Protein AF-A0A7Z9PXA5-F1 (afdb_monomer_lite)

Sequence (81 aa):
MHENLPKEVDAALRFGTTADNVSPDLQSDTFKETINKLAWAIGSTYAVPYRNPKAGARELAIDLASYLFSLHGYPKRAVKP

Foldseek 3Di:
DDDDDPPVVVVCVVPPDDCLDDDPVNVVVVLVVQLLVQLVVQCVVVVHDSVDCPTPSSVVSNVVSVVVCVVPNDDGPPPDD

Radius of gyration: 17.7 Å; chains: 1; bounding box: 58×19×43 Å

pLDDT: mean 73.01, std 19.25, range [37.38, 94.56]

Secondary structure (DSSP, 8-state):
------HHHHHHHHTT----S--HHHHHHHHHHHHHHHHHHHHHHHT---SSTTSHHHHHHHHHHHHHHHHH-SPPP----

Structure (mmCIF, N/CA/C/O backbone):
data_AF-A0A7Z9PXA5-F1
#
_entry.id   AF-A0A7Z9PXA5-F1
#
loop_
_atom_site.group_PDB
_atom_site.id
_atom_site.type_symbol
_atom_site.label_atom_id
_atom_site.label_alt_id
_atom_site.label_comp_id
_atom_site.label_asym_id
_atom_site.label_entity_id
_atom_site.label_seq_id
_atom_site.pdbx_PDB_ins_code
_atom_site.Cartn_x
_atom_site.Cartn_y
_atom_site.Cartn_z
_atom_site.occupancy
_atom_site.B_iso_or_equiv
_atom_site.auth_seq_id
_atom_site.auth_comp_id
_atom_site.auth_asym_id
_atom_site.auth_atom_id
_atom_site.pdbx_PDB_model_num
ATOM 1 N N . MET A 1 1 ? 42.235 -2.648 -18.220 1.00 39.03 1 MET A N 1
ATOM 2 C CA . MET A 1 1 ? 41.973 -1.266 -17.770 1.00 39.03 1 MET A CA 1
ATOM 3 C C . MET A 1 1 ? 40.468 -1.079 -17.833 1.00 39.03 1 MET A C 1
ATOM 5 O O . MET A 1 1 ? 39.943 -1.061 -18.934 1.00 39.03 1 MET A O 1
ATOM 9 N N . HIS A 1 2 ? 39.768 -1.107 -16.698 1.00 37.38 2 HIS A N 1
ATOM 10 C CA . HIS A 1 2 ? 38.315 -0.909 -16.672 1.00 37.38 2 HIS A CA 1
ATOM 11 C C . HIS A 1 2 ? 38.036 0.573 -16.433 1.00 37.38 2 HIS A C 1
ATOM 13 O O . HIS A 1 2 ? 38.404 1.109 -15.389 1.00 37.38 2 HIS A O 1
ATOM 19 N N . GLU A 1 3 ? 37.446 1.228 -17.430 1.00 47.78 3 GLU A N 1
ATOM 20 C CA . GLU A 1 3 ? 36.911 2.580 -17.310 1.00 47.78 3 GLU A CA 1
ATOM 21 C C . GLU A 1 3 ? 35.784 2.614 -16.271 1.00 47.78 3 GLU A C 1
ATOM 23 O O . GLU A 1 3 ? 34.944 1.716 -16.195 1.00 47.78 3 GLU A O 1
ATOM 28 N N . ASN A 1 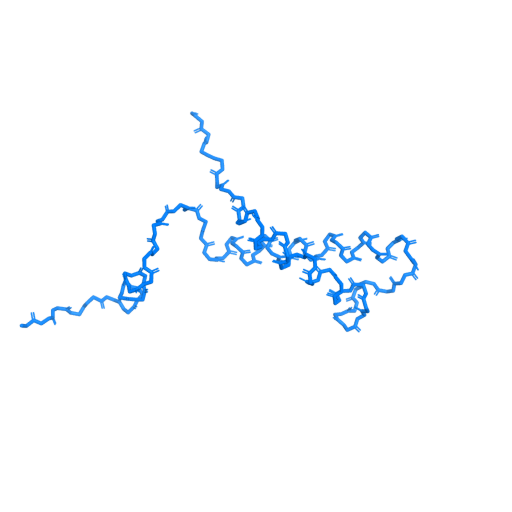4 ? 35.797 3.664 -15.450 1.00 49.72 4 ASN A N 1
ATOM 29 C CA . ASN A 1 4 ? 34.813 3.921 -14.407 1.00 49.72 4 ASN A CA 1
ATOM 30 C C . ASN A 1 4 ? 33.453 4.261 -15.029 1.00 49.72 4 ASN A C 1
ATOM 32 O O . ASN A 1 4 ? 33.182 5.421 -15.339 1.00 49.72 4 ASN A O 1
ATOM 36 N N . LEU A 1 5 ? 32.579 3.266 -15.173 1.00 48.97 5 LEU A N 1
ATOM 37 C CA . LEU A 1 5 ? 31.158 3.526 -15.377 1.00 48.97 5 LEU A CA 1
ATOM 38 C C . LEU A 1 5 ? 30.548 4.083 -14.074 1.00 48.97 5 LEU A C 1
ATOM 40 O O . LEU A 1 5 ? 30.918 3.633 -12.983 1.00 48.97 5 LEU A O 1
ATOM 44 N N . PRO A 1 6 ? 29.622 5.057 -14.151 1.00 53.44 6 PRO A N 1
ATOM 45 C CA . PRO A 1 6 ? 28.934 5.572 -12.973 1.00 53.44 6 PRO A CA 1
ATOM 46 C C . PRO A 1 6 ? 28.246 4.421 -12.226 1.00 53.44 6 PRO A C 1
ATOM 48 O O . PRO A 1 6 ? 27.623 3.563 -12.850 1.00 53.44 6 PRO A O 1
ATOM 51 N N . LYS A 1 7 ? 28.348 4.398 -10.889 1.00 53.38 7 LYS A N 1
ATOM 52 C CA . LYS A 1 7 ? 27.901 3.282 -10.022 1.00 53.38 7 LYS A CA 1
ATOM 53 C C . LYS A 1 7 ? 26.444 2.842 -10.239 1.00 53.38 7 LYS A C 1
ATOM 55 O O . LYS A 1 7 ? 26.099 1.701 -9.952 1.00 53.38 7 LYS A O 1
ATOM 60 N N . GLU A 1 8 ? 25.608 3.729 -10.760 1.00 49.12 8 GLU A N 1
ATOM 61 C CA . GLU A 1 8 ? 24.199 3.478 -11.077 1.00 49.12 8 GLU A CA 1
ATOM 62 C C . GLU A 1 8 ? 24.027 2.514 -12.266 1.00 49.12 8 GLU A C 1
ATOM 64 O O . GLU A 1 8 ? 23.104 1.701 -12.283 1.00 49.12 8 GLU A O 1
ATOM 69 N N . VAL A 1 9 ? 24.961 2.538 -13.222 1.00 48.84 9 VAL A N 1
ATOM 70 C CA . VAL A 1 9 ? 24.942 1.697 -14.428 1.00 48.84 9 VAL A CA 1
ATOM 71 C C . VAL A 1 9 ? 25.384 0.261 -14.110 1.00 48.84 9 VAL A C 1
ATOM 73 O O . VAL A 1 9 ? 24.781 -0.685 -14.611 1.00 48.84 9 VAL A O 1
ATOM 76 N N . ASP A 1 10 ? 26.363 0.071 -13.215 1.00 43.66 10 ASP A N 1
ATOM 77 C CA . ASP A 1 10 ? 26.836 -1.273 -12.821 1.00 43.66 10 ASP A CA 1
ATOM 78 C C . ASP A 1 10 ? 25.814 -2.017 -11.934 1.00 43.66 10 ASP A C 1
ATOM 80 O O . ASP A 1 10 ? 25.693 -3.240 -12.002 1.00 43.66 10 ASP A O 1
ATOM 84 N N . ALA A 1 11 ? 24.999 -1.293 -11.155 1.00 46.50 11 ALA A N 1
ATOM 85 C CA . ALA A 1 11 ? 23.892 -1.894 -10.407 1.00 46.50 11 ALA A CA 1
ATOM 86 C C . ALA A 1 11 ? 22.746 -2.346 -11.332 1.00 46.50 11 ALA A C 1
ATOM 88 O O . ALA A 1 11 ? 22.203 -3.435 -11.153 1.00 46.50 11 ALA A O 1
ATOM 89 N N . ALA A 1 12 ? 22.410 -1.556 -12.357 1.00 44.34 12 ALA A N 1
ATOM 90 C CA . ALA A 1 12 ? 21.328 -1.871 -13.292 1.00 44.34 12 ALA A CA 1
ATOM 91 C C . ALA A 1 12 ? 21.655 -3.052 -14.230 1.00 44.34 12 ALA A C 1
ATOM 93 O O . ALA A 1 12 ? 20.759 -3.819 -14.594 1.00 44.34 12 ALA A O 1
ATOM 94 N N . LEU A 1 13 ? 22.931 -3.230 -14.593 1.00 42.03 13 LEU A N 1
ATOM 95 C CA . LEU A 1 13 ? 23.397 -4.316 -15.465 1.00 42.03 13 LEU A CA 1
ATOM 96 C C . LEU A 1 13 ? 23.584 -5.659 -14.737 1.00 42.03 13 LEU A C 1
ATOM 98 O O . LEU A 1 13 ? 23.415 -6.705 -15.361 1.00 42.03 13 LEU A O 1
ATOM 102 N N . ARG A 1 14 ? 23.863 -5.670 -13.425 1.00 44.44 14 ARG A N 1
ATOM 103 C CA . ARG A 1 14 ? 24.044 -6.915 -12.645 1.00 44.44 14 ARG A CA 1
ATOM 104 C C . ARG A 1 14 ? 22.745 -7.636 -12.266 1.00 44.44 14 ARG A C 1
ATOM 106 O O . ARG A 1 14 ? 22.808 -8.813 -11.925 1.00 44.44 14 ARG A O 1
ATOM 113 N N . PHE A 1 15 ? 21.587 -6.979 -12.353 1.00 47.66 15 PHE A N 1
ATOM 114 C CA . PHE A 1 15 ? 20.289 -7.556 -11.961 1.00 47.66 15 PHE A CA 1
ATOM 115 C C . PHE A 1 15 ? 19.338 -7.878 -13.125 1.00 47.66 15 PHE A C 1
ATOM 117 O O . PHE A 1 15 ? 18.171 -8.176 -12.891 1.00 47.66 15 PHE A O 1
ATOM 124 N N . GLY A 1 16 ? 19.807 -7.873 -14.379 1.00 38.88 16 GLY A N 1
ATOM 125 C CA . GLY A 1 16 ? 18.979 -8.310 -15.513 1.00 38.88 16 GLY A CA 1
ATOM 126 C C . GLY A 1 16 ? 17.753 -7.423 -15.766 1.00 38.88 16 GLY A C 1
ATOM 127 O O . GLY A 1 16 ? 16.733 -7.897 -16.266 1.00 38.88 16 GLY A O 1
ATOM 128 N 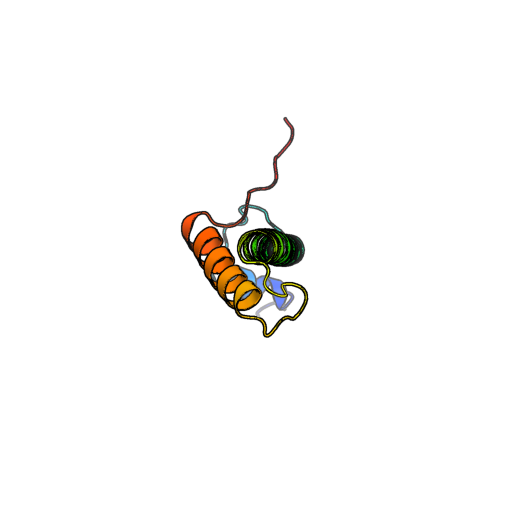N . THR A 1 17 ? 17.839 -6.139 -15.415 1.00 41.78 17 THR A N 1
ATOM 129 C CA . THR A 1 17 ? 16.776 -5.159 -15.643 1.00 41.78 17 THR A CA 1
ATOM 130 C C . THR A 1 17 ? 16.632 -4.906 -17.141 1.00 41.78 17 THR A C 1
ATOM 132 O O . THR A 1 17 ? 17.368 -4.114 -17.728 1.00 41.78 17 THR A O 1
ATOM 135 N N . THR A 1 18 ? 15.675 -5.571 -17.786 1.00 42.47 18 THR A N 1
ATOM 136 C CA . THR A 1 18 ? 15.129 -5.036 -19.033 1.00 42.47 18 THR A CA 1
ATOM 137 C C . THR A 1 18 ? 14.208 -3.876 -18.674 1.00 42.47 18 THR A C 1
ATOM 139 O O . THR A 1 18 ? 13.322 -3.978 -17.826 1.00 42.47 18 THR A O 1
ATOM 142 N N . ALA A 1 19 ? 14.512 -2.730 -19.274 1.00 45.25 19 ALA A N 1
ATOM 143 C CA . ALA A 1 19 ? 13.878 -1.440 -19.076 1.00 45.25 19 ALA A CA 1
ATOM 144 C C . ALA A 1 19 ? 12.448 -1.392 -19.640 1.00 45.25 19 ALA A C 1
ATOM 146 O O . ALA A 1 19 ? 12.156 -0.610 -20.537 1.00 45.25 19 ALA A O 1
ATOM 147 N N . ASP A 1 20 ? 11.519 -2.156 -19.070 1.00 47.81 20 ASP A N 1
ATOM 148 C CA . ASP A 1 20 ? 10.084 -1.941 -19.291 1.00 47.81 20 ASP A CA 1
ATOM 149 C C . ASP A 1 20 ? 9.530 -0.868 -18.320 1.00 47.81 20 ASP A C 1
ATOM 151 O O . ASP A 1 20 ? 8.552 -1.046 -17.602 1.00 47.81 20 ASP A O 1
ATOM 155 N N . ASN A 1 21 ? 10.217 0.283 -18.347 1.00 55.75 21 ASN A N 1
ATOM 156 C CA . ASN A 1 21 ? 9.731 1.669 -18.298 1.00 55.75 21 ASN A CA 1
ATOM 157 C C . ASN A 1 21 ? 8.811 2.154 -17.161 1.00 55.75 21 ASN A C 1
ATOM 159 O O . ASN A 1 21 ? 7.799 2.812 -17.425 1.00 55.75 21 ASN A O 1
ATOM 163 N N . VAL A 1 22 ? 9.223 1.998 -15.902 1.00 56.94 22 VAL A N 1
ATOM 164 C CA . VAL A 1 22 ? 8.740 2.878 -14.819 1.00 56.94 22 VAL A CA 1
ATOM 165 C C . VAL A 1 22 ? 9.938 3.377 -14.014 1.00 56.94 22 VAL A C 1
ATOM 167 O O . VAL A 1 22 ? 10.679 2.561 -13.467 1.00 56.94 22 VAL A O 1
ATOM 170 N N . SER A 1 23 ? 10.149 4.701 -13.953 1.00 69.19 23 SER A N 1
ATOM 171 C CA . SER A 1 23 ? 11.215 5.273 -13.119 1.00 69.19 23 SER A CA 1
ATOM 172 C C . SER A 1 23 ? 10.995 4.874 -11.651 1.00 69.19 23 SER A C 1
ATOM 174 O O . SER A 1 23 ? 9.840 4.821 -11.217 1.00 69.19 23 SER A O 1
ATOM 176 N N . PRO A 1 24 ? 12.054 4.592 -10.871 1.00 76.00 24 PRO A N 1
ATOM 177 C CA . PRO A 1 24 ? 11.916 4.202 -9.464 1.00 76.00 24 PRO A CA 1
ATOM 178 C C . PRO A 1 24 ? 11.066 5.178 -8.635 1.00 76.00 24 PRO A C 1
ATOM 180 O O . PRO A 1 24 ? 10.278 4.750 -7.793 1.00 76.00 24 PRO A O 1
ATOM 183 N N . ASP A 1 25 ? 11.152 6.478 -8.928 1.00 76.31 25 ASP A N 1
ATOM 184 C CA . ASP A 1 25 ? 10.334 7.508 -8.278 1.00 76.31 25 ASP A CA 1
ATOM 185 C C . ASP A 1 25 ? 8.842 7.324 -8.568 1.00 76.31 25 ASP A C 1
ATOM 187 O O . ASP A 1 25 ? 8.018 7.342 -7.656 1.00 76.31 25 ASP A O 1
ATOM 191 N N . LEU A 1 26 ? 8.489 7.048 -9.826 1.00 79.00 26 LEU A N 1
ATOM 192 C CA . LEU A 1 26 ? 7.103 6.823 -10.225 1.00 79.00 26 LEU A CA 1
ATOM 193 C C . LEU A 1 26 ? 6.553 5.518 -9.631 1.00 79.00 26 LEU A C 1
ATOM 195 O O . LEU A 1 26 ? 5.375 5.460 -9.279 1.00 79.00 26 LEU A O 1
ATOM 199 N N . GLN A 1 27 ? 7.394 4.491 -9.464 1.00 83.31 27 GLN A N 1
ATOM 200 C CA . GLN A 1 27 ? 7.025 3.276 -8.727 1.00 83.31 27 GLN A CA 1
ATOM 201 C C . GLN A 1 27 ? 6.727 3.599 -7.256 1.00 83.31 27 GLN A C 1
ATOM 203 O O . GLN A 1 27 ? 5.671 3.225 -6.746 1.00 83.31 27 GLN A O 1
ATOM 208 N N . SER A 1 28 ? 7.608 4.359 -6.598 1.00 84.44 28 SER A N 1
ATOM 209 C CA . SER A 1 28 ? 7.449 4.791 -5.202 1.00 84.44 28 SER A CA 1
ATOM 210 C C . SER A 1 28 ? 6.168 5.601 -4.987 1.00 84.44 28 SER A C 1
ATOM 212 O O . SER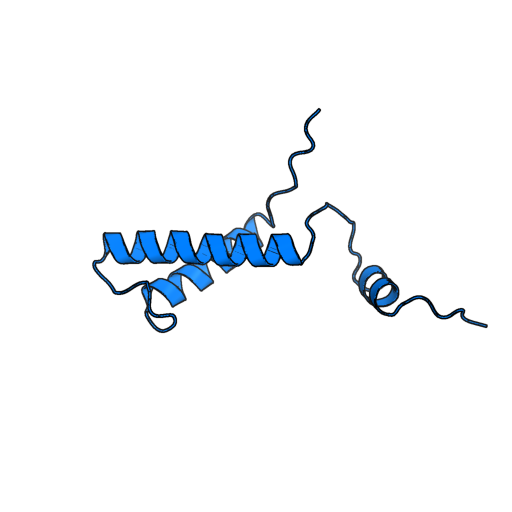 A 1 28 ? 5.405 5.331 -4.056 1.00 84.44 28 SER A O 1
ATOM 214 N N . ASP A 1 29 ? 5.884 6.553 -5.874 1.00 87.31 29 ASP A N 1
ATOM 215 C CA . ASP A 1 29 ? 4.689 7.393 -5.793 1.00 87.31 29 ASP A CA 1
ATOM 216 C C . ASP A 1 29 ? 3.410 6.593 -6.053 1.00 87.31 29 ASP A C 1
ATOM 218 O O . ASP A 1 29 ? 2.441 6.705 -5.298 1.00 87.31 29 ASP A O 1
ATOM 222 N N . THR A 1 30 ? 3.425 5.714 -7.058 1.00 87.56 30 THR A N 1
ATOM 223 C CA . THR A 1 30 ? 2.290 4.829 -7.363 1.00 87.56 30 THR A CA 1
ATOM 224 C C . THR A 1 30 ? 1.992 3.894 -6.191 1.00 87.56 30 THR A C 1
ATOM 226 O O . THR A 1 30 ? 0.829 3.700 -5.825 1.00 87.56 30 THR A O 1
ATOM 229 N N . PHE A 1 31 ? 3.030 3.347 -5.556 1.00 90.38 31 PHE A N 1
ATOM 230 C CA . PHE A 1 31 ? 2.892 2.480 -4.391 1.00 90.38 31 PHE A CA 1
ATOM 231 C C . PHE A 1 31 ? 2.267 3.223 -3.202 1.00 90.38 31 PHE A C 1
ATOM 233 O O . PHE A 1 31 ? 1.268 2.771 -2.636 1.00 90.38 31 PHE A O 1
ATOM 240 N N . LYS A 1 32 ? 2.788 4.410 -2.863 1.00 91.19 32 LYS A N 1
ATOM 241 C CA . LYS A 1 32 ? 2.257 5.252 -1.777 1.00 91.19 32 LYS A CA 1
ATOM 242 C C . LYS A 1 32 ? 0.799 5.636 -2.008 1.00 91.19 32 LYS A C 1
ATOM 244 O O . LYS A 1 32 ? -0.011 5.545 -1.084 1.00 91.19 32 LYS A O 1
ATOM 249 N N . GLU A 1 33 ? 0.460 6.044 -3.227 1.00 93.56 33 GLU A N 1
ATOM 250 C CA . GLU A 1 33 ? -0.904 6.440 -3.573 1.00 93.56 33 GLU A CA 1
ATOM 251 C C . GLU A 1 33 ? -1.874 5.255 -3.497 1.00 93.56 33 GLU A C 1
ATOM 253 O O . GLU A 1 33 ? -3.000 5.394 -3.014 1.00 93.56 33 GLU A O 1
ATOM 258 N N . THR A 1 34 ? -1.419 4.061 -3.881 1.00 93.25 34 THR A N 1
ATOM 259 C CA . THR A 1 34 ? -2.195 2.822 -3.744 1.00 93.25 34 THR A CA 1
ATOM 260 C C . THR A 1 34 ? -2.496 2.519 -2.277 1.00 93.25 34 THR A C 1
ATOM 262 O O . THR A 1 34 ? -3.660 2.315 -1.926 1.00 93.25 34 THR A O 1
ATOM 265 N N . ILE A 1 35 ? -1.493 2.582 -1.392 1.00 93.56 35 ILE A N 1
ATOM 266 C CA . ILE A 1 35 ? -1.693 2.398 0.056 1.00 93.56 35 ILE A CA 1
ATOM 267 C C . ILE A 1 35 ? -2.686 3.429 0.599 1.00 93.56 35 ILE A C 1
ATOM 269 O O . ILE A 1 35 ? -3.564 3.083 1.385 1.00 93.56 35 ILE A O 1
ATOM 273 N N . ASN A 1 36 ? -2.573 4.697 0.194 1.00 92.75 36 ASN A N 1
ATOM 274 C CA . ASN A 1 36 ? -3.472 5.753 0.660 1.00 92.75 36 ASN A CA 1
ATOM 275 C C . ASN A 1 36 ? -4.932 5.474 0.290 1.00 92.75 36 ASN A C 1
ATOM 277 O O . ASN A 1 36 ? -5.804 5.577 1.155 1.00 92.75 36 ASN A O 1
ATOM 281 N N . LYS A 1 37 ? -5.195 5.081 -0.961 1.00 94.56 37 LYS A N 1
ATOM 282 C CA . LYS A 1 37 ? -6.548 4.759 -1.434 1.00 94.56 37 LYS A CA 1
ATOM 283 C C . LYS A 1 37 ? -7.115 3.514 -0.758 1.00 94.56 37 LYS A C 1
ATOM 285 O O . LYS A 1 37 ? -8.266 3.540 -0.331 1.00 94.56 37 LYS A O 1
ATOM 290 N N . LEU A 1 38 ? -6.310 2.461 -0.609 1.00 94.50 38 LEU A N 1
ATOM 291 C CA . LEU A 1 38 ? -6.717 1.234 0.081 1.00 94.50 38 LEU A CA 1
ATOM 292 C C . LEU A 1 38 ? -7.011 1.495 1.560 1.00 94.50 38 LEU A C 1
ATOM 294 O O . LEU A 1 38 ? -8.075 1.122 2.047 1.00 94.50 38 LEU A O 1
ATOM 298 N N . ALA A 1 39 ? -6.116 2.194 2.261 1.00 93.94 39 ALA A N 1
ATOM 299 C CA . ALA A 1 39 ? -6.301 2.529 3.668 1.00 93.94 39 ALA A CA 1
ATOM 300 C C . ALA A 1 39 ? -7.561 3.378 3.874 1.00 93.94 39 ALA A C 1
ATOM 302 O O . ALA A 1 39 ? -8.325 3.111 4.799 1.00 93.94 39 ALA A O 1
ATOM 303 N N . TRP A 1 40 ? -7.809 4.365 3.002 1.00 92.38 40 TRP A N 1
ATOM 304 C CA . TRP A 1 40 ? -9.042 5.153 3.026 1.00 92.38 40 TRP A CA 1
ATOM 305 C C . TRP A 1 40 ? -10.281 4.275 2.827 1.00 92.38 40 TRP A C 1
ATOM 307 O O . TRP A 1 40 ? -11.185 4.328 3.653 1.00 92.38 40 TRP A O 1
ATOM 317 N N . ALA A 1 41 ? -10.308 3.423 1.799 1.00 92.75 41 ALA A N 1
ATOM 318 C CA . ALA A 1 41 ? -11.455 2.563 1.510 1.00 92.75 41 ALA A CA 1
ATOM 319 C C . ALA A 1 41 ? -11.765 1.591 2.663 1.00 92.75 41 ALA A C 1
ATOM 321 O O . ALA A 1 41 ? -12.918 1.468 3.085 1.00 92.75 41 ALA A O 1
ATOM 322 N N . ILE A 1 42 ? -10.735 0.944 3.217 1.00 90.19 42 ILE A N 1
ATOM 323 C CA . ILE A 1 42 ? -10.860 0.037 4.367 1.00 90.19 42 ILE A CA 1
ATOM 324 C C . ILE A 1 42 ? -11.333 0.822 5.596 1.00 90.19 42 ILE A C 1
ATOM 326 O O . ILE A 1 42 ? -12.306 0.440 6.244 1.00 90.19 42 ILE A O 1
ATOM 330 N N . GLY A 1 43 ? -10.690 1.953 5.891 1.00 90.75 43 GLY A N 1
ATOM 331 C CA . GLY A 1 43 ? -11.032 2.807 7.025 1.00 90.75 43 GLY A CA 1
ATOM 332 C C . GLY A 1 43 ? -12.461 3.327 6.986 1.00 90.75 43 GLY A C 1
ATOM 333 O O . GLY A 1 43 ? -13.158 3.279 7.995 1.00 90.75 43 GLY A O 1
ATOM 334 N N . SER A 1 44 ? -12.916 3.779 5.819 1.00 89.62 44 SER A N 1
ATOM 335 C CA . SER A 1 44 ? -14.281 4.261 5.609 1.00 89.62 44 SER A CA 1
ATOM 336 C C . SER A 1 44 ? -15.321 3.149 5.721 1.00 89.62 44 SER A C 1
ATOM 338 O O . SER A 1 44 ? -16.394 3.394 6.260 1.00 89.62 44 SER A O 1
ATOM 340 N N . THR A 1 45 ? -15.008 1.934 5.265 1.00 91.00 45 THR A N 1
ATOM 341 C CA . THR A 1 45 ? -15.938 0.794 5.323 1.00 91.00 45 THR A CA 1
ATOM 342 C C . THR A 1 45 ? -16.120 0.278 6.749 1.00 91.00 45 THR A C 1
ATOM 344 O O . THR A 1 45 ? -17.241 0.014 7.174 1.00 91.00 45 THR A O 1
ATOM 347 N N . TYR A 1 46 ? -15.027 0.161 7.506 1.00 86.25 46 TYR A N 1
ATOM 348 C CA . TYR A 1 46 ? -15.040 -0.396 8.863 1.00 86.25 46 TYR A CA 1
ATOM 349 C C . TYR A 1 46 ? -15.079 0.671 9.968 1.00 86.25 46 TYR A C 1
ATOM 351 O O . TYR A 1 46 ? -14.963 0.335 11.143 1.00 86.25 46 TYR A O 1
ATOM 359 N N . ALA A 1 47 ? -15.224 1.951 9.607 1.00 84.94 47 ALA A N 1
ATOM 360 C CA . ALA A 1 47 ? -15.181 3.095 10.522 1.00 84.94 47 ALA A CA 1
ATOM 361 C C . ALA A 1 47 ? -13.922 3.136 11.419 1.00 84.94 47 ALA A C 1
ATOM 363 O O . ALA A 1 47 ? -13.973 3.574 12.569 1.00 84.94 47 ALA A O 1
ATOM 364 N N . VAL A 1 48 ? -12.774 2.696 10.891 1.00 82.56 48 VAL A N 1
ATOM 365 C CA . VAL A 1 48 ? -11.495 2.681 11.616 1.00 82.56 48 VAL A CA 1
ATOM 366 C C . VAL A 1 48 ? -10.576 3.827 11.172 1.00 82.56 48 VAL A C 1
ATOM 368 O O . VAL A 1 48 ? -10.594 4.231 10.003 1.00 82.56 48 VAL A O 1
ATOM 371 N N . PRO A 1 49 ? -9.726 4.366 12.068 1.00 78.50 49 PRO A N 1
ATOM 372 C CA . PRO A 1 49 ? -8.788 5.424 11.706 1.00 78.50 49 PRO A CA 1
ATOM 373 C C . PRO A 1 49 ? -7.795 4.941 10.640 1.00 78.50 49 PRO A C 1
ATOM 375 O O . PRO A 1 49 ? -7.007 4.043 10.895 1.00 78.50 49 PRO A O 1
ATOM 378 N N . TYR A 1 50 ? -7.783 5.556 9.457 1.00 80.06 50 TYR A N 1
ATOM 379 C CA . TYR A 1 50 ? -6.866 5.183 8.362 1.00 80.06 50 TYR A CA 1
ATOM 380 C C . TYR A 1 50 ? -5.685 6.145 8.186 1.00 80.06 50 TYR A C 1
ATOM 382 O O . TYR A 1 50 ? -4.706 5.835 7.509 1.00 80.06 50 TYR A O 1
ATOM 390 N N . ARG A 1 51 ? -5.780 7.339 8.784 1.00 76.06 51 ARG A N 1
ATOM 391 C CA . ARG A 1 51 ? -4.739 8.377 8.714 1.00 76.06 51 ARG A CA 1
ATOM 392 C C . ARG A 1 51 ? -3.512 8.037 9.559 1.00 76.06 51 ARG A C 1
ATOM 394 O O . ARG A 1 51 ? -2.445 8.594 9.329 1.00 76.06 51 ARG A O 1
ATOM 401 N N . ASN A 1 52 ? -3.668 7.147 10.539 1.00 76.81 52 ASN A N 1
ATOM 402 C CA . ASN A 1 52 ? -2.574 6.705 11.389 1.00 76.81 52 ASN A CA 1
ATOM 403 C C . ASN A 1 52 ? -1.799 5.572 10.684 1.00 76.81 52 ASN A C 1
ATOM 405 O O . ASN A 1 52 ? -2.403 4.544 10.376 1.00 76.81 52 ASN A O 1
ATOM 409 N N . PRO A 1 53 ? -0.480 5.710 10.457 1.00 63.66 53 PRO A N 1
ATOM 410 C CA . PRO A 1 53 ? 0.337 4.661 9.847 1.00 63.66 53 PRO A CA 1
ATOM 411 C C . PRO A 1 53 ? 0.386 3.355 10.650 1.00 63.66 53 PRO A C 1
ATOM 413 O O . PRO A 1 53 ? 0.695 2.325 10.069 1.00 63.66 53 PRO A O 1
ATOM 416 N N . LYS A 1 54 ? 0.066 3.390 11.950 1.00 69.62 54 LYS A N 1
ATOM 417 C CA . LYS A 1 54 ? 0.022 2.217 12.840 1.00 69.62 54 LYS A CA 1
ATOM 418 C C . LYS A 1 54 ? -1.381 1.633 13.030 1.00 69.62 54 LYS A C 1
ATOM 420 O O . LYS A 1 54 ? -1.599 0.838 13.936 1.00 69.62 54 LYS A O 1
ATOM 425 N N . ALA A 1 55 ? -2.373 2.104 12.277 1.00 78.44 55 ALA A N 1
ATOM 426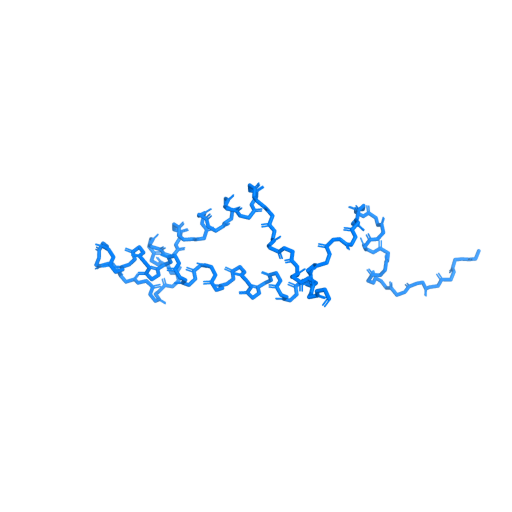 C CA . ALA A 1 55 ? -3.707 1.526 12.347 1.00 78.44 55 ALA A CA 1
ATOM 427 C C . ALA A 1 55 ? -3.787 0.269 11.478 1.00 78.44 55 ALA A C 1
ATOM 429 O O . ALA A 1 55 ? -3.253 0.259 10.370 1.00 78.44 55 ALA A O 1
ATOM 430 N N . GLY A 1 56 ? -4.540 -0.740 11.926 1.00 84.31 56 GLY A N 1
ATOM 431 C CA . GLY A 1 56 ? -4.685 -2.004 11.192 1.00 84.31 56 GLY A CA 1
ATOM 432 C C . GLY A 1 56 ? -5.184 -1.838 9.749 1.00 84.31 56 GLY A C 1
ATOM 433 O O . GLY A 1 56 ? -4.797 -2.600 8.872 1.00 84.31 56 GLY A O 1
ATOM 434 N N . ALA A 1 57 ? -5.963 -0.788 9.451 1.00 88.19 57 ALA A N 1
ATOM 435 C CA . ALA A 1 57 ? -6.361 -0.469 8.075 1.00 88.19 57 ALA A CA 1
ATOM 436 C C . ALA A 1 57 ? -5.178 -0.098 7.165 1.00 88.19 57 ALA A C 1
ATOM 438 O O . ALA A 1 57 ? -5.214 -0.371 5.967 1.00 88.19 57 ALA A O 1
ATOM 439 N N . ARG A 1 58 ? -4.136 0.533 7.716 1.00 88.88 58 ARG A N 1
ATOM 440 C CA . ARG A 1 58 ? -2.922 0.900 6.983 1.00 88.88 58 ARG A CA 1
ATOM 441 C C . ARG A 1 58 ? -2.005 -0.303 6.795 1.00 88.88 58 ARG A C 1
ATOM 443 O O . ARG A 1 58 ? -1.474 -0.468 5.705 1.00 88.88 58 ARG A O 1
ATOM 450 N N . GLU A 1 59 ? -1.863 -1.137 7.821 1.00 90.56 59 GLU A N 1
ATOM 451 C CA . GLU A 1 59 ? -1.108 -2.395 7.740 1.00 90.56 59 GLU A CA 1
ATOM 452 C C . GLU A 1 59 ? -1.703 -3.307 6.661 1.00 90.56 59 GLU A C 1
ATOM 454 O O . GLU A 1 59 ? -1.014 -3.663 5.708 1.00 90.56 59 GLU A O 1
ATOM 459 N N . LEU A 1 60 ? -3.020 -3.538 6.703 1.00 91.88 60 LEU A N 1
ATOM 460 C CA . LEU A 1 60 ? -3.719 -4.318 5.681 1.00 91.88 60 LEU A CA 1
ATOM 461 C C . LEU A 1 60 ? -3.588 -3.703 4.277 1.00 91.88 60 LEU A C 1
ATOM 463 O O . LEU A 1 60 ? -3.440 -4.421 3.291 1.00 91.88 60 LEU A O 1
ATOM 467 N N . ALA A 1 61 ? -3.623 -2.372 4.166 1.00 93.69 61 ALA A N 1
ATOM 468 C CA . ALA A 1 61 ? -3.425 -1.687 2.891 1.00 93.69 61 ALA A CA 1
ATOM 469 C C . ALA A 1 61 ? -2.009 -1.876 2.321 1.00 93.69 61 ALA A C 1
ATOM 471 O O . ALA A 1 61 ? -1.862 -1.970 1.103 1.00 93.69 61 ALA A O 1
ATOM 472 N N . ILE A 1 62 ? -0.981 -1.931 3.172 1.00 92.56 62 ILE A N 1
ATOM 473 C CA . ILE A 1 62 ? 0.405 -2.199 2.762 1.00 92.56 62 ILE A CA 1
ATOM 474 C C . ILE A 1 62 ? 0.537 -3.634 2.250 1.00 92.56 62 ILE A C 1
ATOM 476 O O . ILE A 1 62 ? 1.100 -3.834 1.170 1.00 92.56 62 ILE A O 1
ATOM 480 N N . ASP A 1 63 ? -0.015 -4.610 2.970 1.00 93.31 63 ASP A N 1
ATOM 481 C CA . ASP A 1 63 ? 0.025 -6.019 2.567 1.00 93.31 63 ASP A CA 1
ATOM 482 C C . ASP A 1 63 ? -0.706 -6.236 1.236 1.00 93.31 63 ASP A C 1
ATOM 484 O O . ASP A 1 63 ? -0.169 -6.856 0.315 1.00 93.31 63 ASP A O 1
ATOM 488 N N . LEU A 1 64 ? -1.895 -5.642 1.085 1.00 93.94 64 LEU A N 1
ATOM 489 C CA . LEU A 1 64 ? -2.671 -5.705 -0.154 1.00 93.94 64 LEU A CA 1
ATOM 490 C C . LEU A 1 64 ? -1.962 -5.020 -1.321 1.00 93.94 64 LEU A C 1
ATOM 492 O O . LEU A 1 64 ? -1.913 -5.587 -2.410 1.00 93.94 64 LEU A O 1
ATOM 496 N N . ALA A 1 65 ? -1.396 -3.826 -1.121 1.00 92.00 65 ALA A N 1
ATOM 497 C CA . ALA A 1 65 ? -0.626 -3.155 -2.165 1.00 92.00 65 ALA A CA 1
ATOM 498 C C . ALA A 1 65 ? 0.56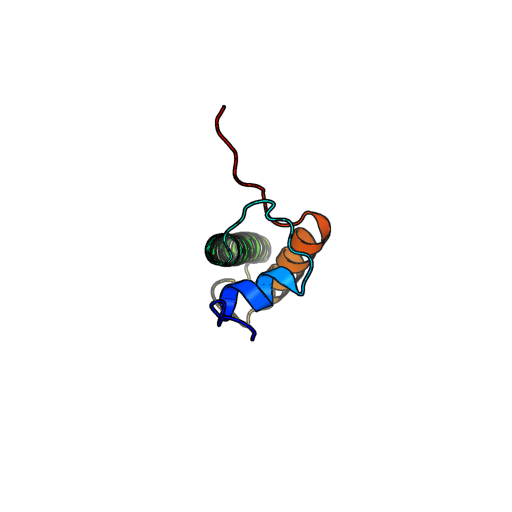4 -4.022 -2.596 1.00 92.00 65 ALA A C 1
ATOM 500 O O . ALA A 1 65 ? 0.753 -4.261 -3.786 1.00 92.00 65 ALA A O 1
ATOM 501 N N . SER A 1 66 ? 1.324 -4.552 -1.637 1.00 90.38 66 SER A N 1
ATOM 502 C CA . SER A 1 66 ? 2.485 -5.406 -1.909 1.00 90.38 66 SER A CA 1
ATOM 503 C C . SER A 1 66 ? 2.097 -6.668 -2.683 1.00 90.38 66 SER A C 1
ATOM 505 O O . SER A 1 66 ? 2.786 -7.041 -3.631 1.00 90.38 66 SER A O 1
ATOM 507 N N . TYR A 1 67 ? 0.965 -7.286 -2.338 1.00 90.38 67 TYR A N 1
ATOM 508 C CA . TYR A 1 67 ? 0.410 -8.425 -3.068 1.00 90.38 67 TYR A CA 1
ATOM 509 C C . TYR A 1 67 ? -0.038 -8.058 -4.492 1.00 90.38 67 TYR A C 1
ATOM 511 O O . TYR A 1 67 ? 0.282 -8.762 -5.445 1.00 90.38 67 TYR A O 1
ATOM 519 N N . LEU A 1 68 ? -0.731 -6.932 -4.676 1.00 86.19 68 LEU A N 1
ATOM 520 C CA . LEU A 1 68 ? -1.173 -6.487 -6.002 1.00 86.19 68 LEU A CA 1
ATOM 521 C C . LEU A 1 68 ? 0.010 -6.217 -6.940 1.00 86.19 68 LEU A C 1
ATOM 523 O O . LEU A 1 68 ? -0.008 -6.655 -8.090 1.00 86.19 68 LEU A O 1
ATOM 527 N N . PHE A 1 69 ? 1.051 -5.538 -6.453 1.00 85.25 69 PHE A N 1
ATOM 528 C CA . PHE A 1 69 ? 2.245 -5.264 -7.255 1.00 85.25 69 PHE A CA 1
ATOM 529 C C . PHE A 1 69 ? 3.109 -6.507 -7.478 1.00 85.25 69 PHE A C 1
ATOM 531 O O . PHE A 1 69 ? 3.761 -6.591 -8.516 1.00 85.25 69 PHE A O 1
ATOM 538 N N . SER A 1 70 ? 3.102 -7.492 -6.573 1.00 84.88 70 SER A N 1
ATOM 539 C CA . SER A 1 70 ? 3.790 -8.765 -6.826 1.00 84.88 70 SER A CA 1
ATOM 540 C C . SER A 1 70 ? 3.075 -9.614 -7.881 1.00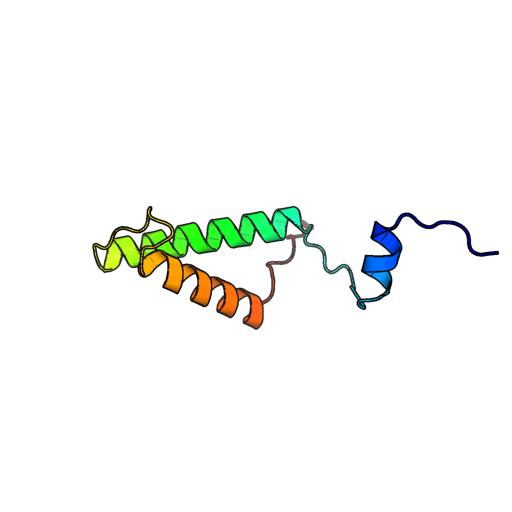 84.88 70 SER A C 1
ATOM 542 O O . SER A 1 70 ? 3.740 -10.288 -8.664 1.00 84.88 70 SER A O 1
ATOM 544 N N . LEU A 1 71 ? 1.741 -9.544 -7.953 1.00 83.88 71 LEU A N 1
ATOM 545 C CA . LEU A 1 71 ? 0.944 -10.249 -8.960 1.00 83.88 71 LEU A CA 1
ATOM 546 C C . LEU A 1 71 ? 0.985 -9.596 -10.343 1.00 83.88 71 LEU A C 1
ATOM 548 O O . LEU A 1 71 ? 1.063 -10.292 -11.354 1.00 83.88 71 LEU A O 1
ATOM 552 N N . HIS A 1 72 ? 0.866 -8.271 -10.400 1.00 85.00 72 HIS A N 1
ATOM 553 C CA . HIS A 1 72 ? 0.618 -7.552 -11.652 1.00 85.00 72 HIS A CA 1
ATOM 554 C C . HIS A 1 72 ? 1.790 -6.680 -12.105 1.00 85.00 72 HIS A C 1
ATOM 556 O O . HIS A 1 72 ? 1.778 -6.176 -13.229 1.00 85.00 72 HIS A O 1
ATOM 562 N N . GLY A 1 73 ? 2.806 -6.504 -11.258 1.00 82.56 73 GLY A N 1
ATOM 563 C CA . GLY A 1 73 ? 3.851 -5.515 -11.475 1.00 82.56 73 GLY A CA 1
ATOM 564 C C . GLY A 1 73 ? 3.317 -4.083 -11.398 1.00 82.56 73 GLY A C 1
ATOM 565 O O . GLY A 1 73 ? 2.162 -3.827 -11.052 1.00 82.56 73 GLY A O 1
ATOM 566 N N . TYR A 1 74 ? 4.181 -3.123 -11.723 1.00 82.56 74 TYR A N 1
ATOM 567 C CA . TYR A 1 74 ? 3.781 -1.722 -11.833 1.00 82.56 74 TYR A CA 1
ATOM 568 C C . TYR A 1 74 ? 3.099 -1.455 -13.180 1.00 82.56 74 TYR A C 1
ATOM 570 O O . TYR A 1 74 ? 3.496 -2.033 -14.197 1.00 82.56 74 TYR A O 1
ATOM 578 N N . PRO A 1 75 ? 2.097 -0.557 -13.224 1.00 72.69 75 PRO A N 1
ATOM 579 C CA . PRO A 1 75 ? 1.474 -0.164 -14.477 1.00 72.69 75 PRO A CA 1
ATOM 580 C C . PRO A 1 75 ? 2.529 0.416 -15.423 1.00 72.69 75 PRO A C 1
ATOM 582 O O . PRO A 1 75 ? 3.252 1.351 -15.075 1.00 72.69 75 PRO A O 1
ATOM 585 N N . LYS A 1 76 ? 2.607 -0.143 -16.634 1.00 69.56 76 LYS A N 1
ATOM 586 C CA . LYS A 1 76 ? 3.498 0.369 -17.677 1.00 69.56 76 LYS A CA 1
ATOM 587 C C . LYS A 1 76 ? 3.033 1.762 -18.094 1.00 69.56 76 LYS A C 1
ATOM 589 O O . LYS A 1 76 ? 1.831 2.023 -18.191 1.00 69.56 76 LYS A O 1
ATOM 594 N N . ARG A 1 77 ? 3.979 2.663 -18.368 1.00 60.00 77 ARG A N 1
ATOM 595 C CA . ARG A 1 77 ? 3.658 3.991 -18.901 1.00 60.00 77 ARG A CA 1
ATOM 596 C C . ARG A 1 77 ? 2.856 3.826 -20.194 1.00 60.00 77 ARG A C 1
ATOM 598 O O . ARG A 1 77 ? 3.322 3.173 -21.124 1.00 60.00 77 ARG A O 1
ATOM 605 N N . ALA A 1 78 ? 1.671 4.431 -20.259 1.00 56.69 78 ALA A N 1
ATOM 606 C CA . ALA A 1 78 ? 0.923 4.511 -21.505 1.00 56.69 78 ALA A CA 1
ATOM 607 C C . ALA A 1 78 ? 1.751 5.324 -22.510 1.00 56.69 78 ALA A C 1
ATOM 609 O O . ALA A 1 78 ? 1.915 6.537 -22.358 1.00 56.69 78 ALA A O 1
ATOM 610 N N . VAL A 1 79 ? 2.318 4.652 -23.510 1.00 49.66 79 VAL A N 1
ATOM 611 C CA . VAL A 1 79 ? 2.905 5.328 -24.665 1.00 49.66 79 VAL A CA 1
ATOM 612 C C . VAL A 1 79 ? 1.721 5.748 -25.523 1.00 49.66 79 VAL A C 1
ATOM 614 O O . VAL A 1 79 ? 1.030 4.904 -26.090 1.00 49.66 79 VAL A O 1
ATOM 617 N N . LYS A 1 80 ? 1.410 7.045 -25.519 1.00 45.03 80 LYS A N 1
ATOM 618 C CA . LYS A 1 80 ? 0.387 7.598 -26.408 1.00 45.03 80 LYS A CA 1
ATOM 619 C C . LYS A 1 80 ? 0.856 7.343 -27.856 1.00 45.03 80 LYS A C 1
ATOM 621 O O . LYS A 1 80 ? 2.026 7.634 -28.112 1.00 45.03 80 LYS A O 1
ATOM 626 N N . PRO A 1 81 ? 0.019 6.756 -28.733 1.00 50.09 81 PRO A N 1
ATOM 627 C CA . PRO A 1 81 ? 0.381 6.526 -30.130 1.00 50.09 81 PRO A CA 1
ATOM 628 C C . PRO A 1 81 ? 0.641 7.840 -30.872 1.00 50.09 81 PRO A C 1
ATOM 630 O O . PRO A 1 81 ? 0.065 8.879 -30.459 1.00 50.09 81 PRO A O 1
#